Protein AF-A0A8T4ICP5-F1 (afdb_monomer_lite)

Sequence (71 aa):
RMVWYQHFDFDTSARALVNRAGGVETNTLTVCQVEVVGTCDPGTHAKWTRAGYAHLYMPDLPDWAIRDLGE

Secondary structure (DSSP, 8-state):
------SS-TTS----S---TTS----SS-----PPP-B--HHHHHHHHHTT----BTTS--HHHHHHHH-

Radius of gyration: 15.78 Å; chains: 1; bounding box: 33×29×36 Å

pLDDT: mean 81.97, std 12.83, range [58.75, 98.25]

Structure (mmCIF, N/CA/C/O backbone):
data_AF-A0A8T4ICP5-F1
#
_entry.id   AF-A0A8T4ICP5-F1
#
loop_
_atom_site.group_PDB
_atom_site.id
_atom_site.type_symbol
_atom_site.label_atom_id
_atom_site.label_alt_id
_atom_site.label_comp_id
_atom_site.label_asym_id
_atom_site.label_entity_id
_atom_site.label_seq_id
_atom_site.pdbx_PDB_ins_code
_atom_site.Cartn_x
_atom_site.Cartn_y
_atom_site.Cartn_z
_atom_site.occupancy
_atom_site.B_iso_or_equiv
_atom_site.auth_seq_id
_atom_site.auth_comp_id
_atom_site.auth_asym_id
_atom_site.auth_atom_id
_atom_site.pdbx_PDB_model_num
ATOM 1 N N . ARG A 1 1 ? -3.495 -10.738 8.883 1.00 81.88 1 ARG A N 1
ATOM 2 C CA . ARG A 1 1 ? -2.950 -11.572 7.794 1.00 81.88 1 ARG A CA 1
ATOM 3 C C . ARG A 1 1 ? -3.057 -10.783 6.506 1.00 81.88 1 ARG A C 1
ATOM 5 O O . ARG A 1 1 ? -4.173 -10.384 6.183 1.00 81.88 1 ARG A O 1
ATOM 12 N N . MET A 1 2 ? -1.950 -10.542 5.807 1.00 83.50 2 MET A N 1
ATOM 13 C CA . MET A 1 2 ? -1.990 -9.941 4.469 1.00 83.50 2 MET A CA 1
ATOM 14 C C . MET A 1 2 ? -2.627 -10.886 3.444 1.00 83.50 2 MET A C 1
ATOM 16 O O . MET A 1 2 ? -2.457 -12.107 3.502 1.00 83.50 2 MET A O 1
ATOM 20 N N . VAL A 1 3 ? -3.387 -10.304 2.518 1.00 86.12 3 VAL A N 1
ATOM 21 C CA . VAL A 1 3 ? -3.947 -11.002 1.360 1.00 86.12 3 VAL A CA 1
ATOM 22 C C . VAL A 1 3 ? -3.272 -10.432 0.124 1.00 86.12 3 VAL A C 1
ATOM 24 O O . VAL A 1 3 ? -3.326 -9.227 -0.107 1.00 86.12 3 VAL A O 1
ATOM 27 N N . TRP A 1 4 ? -2.630 -11.307 -0.641 1.00 85.56 4 TRP A N 1
ATOM 28 C CA . TRP A 1 4 ? -1.846 -10.943 -1.810 1.00 85.56 4 TRP A CA 1
ATOM 29 C C . TRP A 1 4 ? -2.686 -11.085 -3.073 1.00 85.56 4 TRP A C 1
ATOM 31 O O . TRP A 1 4 ? -3.312 -12.121 -3.294 1.00 85.56 4 TRP A O 1
ATOM 41 N N . TYR A 1 5 ? -2.682 -10.041 -3.896 1.00 83.56 5 TYR A N 1
ATOM 42 C CA . TYR A 1 5 ? -3.311 -10.040 -5.209 1.00 83.56 5 TYR A CA 1
ATOM 43 C C . TYR A 1 5 ? -2.257 -9.737 -6.260 1.00 83.56 5 TYR A C 1
ATOM 45 O O . TYR A 1 5 ? -1.424 -8.849 -6.089 1.00 83.56 5 TYR A O 1
ATOM 53 N N . GLN A 1 6 ? -2.320 -10.477 -7.356 1.00 77.44 6 GLN A N 1
ATOM 54 C CA . GLN A 1 6 ? -1.395 -10.361 -8.465 1.00 77.44 6 GLN A CA 1
ATOM 55 C C . GLN A 1 6 ? -2.199 -10.053 -9.726 1.00 77.44 6 GLN A C 1
ATOM 57 O O . GLN A 1 6 ? -3.139 -10.773 -10.056 1.00 77.44 6 GLN A O 1
ATOM 62 N N . HIS A 1 7 ? -1.836 -8.976 -10.423 1.00 71.06 7 HIS A N 1
ATOM 63 C CA . HIS A 1 7 ? -2.479 -8.614 -11.687 1.00 71.06 7 HIS A CA 1
ATOM 64 C C . HIS A 1 7 ? -1.936 -9.432 -12.872 1.00 71.06 7 HIS A C 1
ATOM 66 O O . HIS A 1 7 ? -2.688 -9.712 -13.801 1.00 71.06 7 HIS A O 1
ATOM 72 N N . PHE A 1 8 ? -0.657 -9.830 -12.834 1.00 71.19 8 PHE A N 1
ATOM 73 C CA . PHE A 1 8 ? 0.030 -10.592 -13.885 1.00 71.19 8 PHE A CA 1
ATOM 74 C C . PHE A 1 8 ? 1.074 -11.534 -13.286 1.00 71.19 8 PHE A C 1
ATOM 76 O O . PHE A 1 8 ? 1.670 -11.192 -12.268 1.00 71.19 8 PHE A O 1
ATOM 83 N N . ASP A 1 9 ? 1.313 -12.681 -13.923 1.00 74.50 9 ASP A N 1
ATOM 84 C CA . ASP A 1 9 ? 2.359 -13.629 -13.517 1.00 74.50 9 ASP A CA 1
ATOM 85 C C . ASP A 1 9 ? 3.752 -12.988 -13.473 1.00 74.50 9 ASP A C 1
ATOM 87 O O . ASP A 1 9 ? 4.153 -12.247 -14.368 1.00 74.50 9 ASP A O 1
ATOM 91 N N . PHE A 1 10 ? 4.493 -13.271 -12.394 1.00 71.56 10 PHE A N 1
ATOM 92 C CA . PHE A 1 10 ? 5.854 -12.768 -12.159 1.00 71.56 10 PHE A CA 1
ATOM 93 C C . PHE A 1 10 ? 6.935 -13.567 -12.905 1.00 71.56 10 PHE A C 1
ATOM 95 O O . PHE A 1 10 ? 8.121 -13.444 -12.599 1.00 71.56 10 PHE A O 1
ATOM 102 N N . ASP A 1 11 ? 6.556 -14.404 -13.868 1.00 74.12 11 ASP A N 1
ATOM 103 C CA . ASP A 1 11 ? 7.505 -15.201 -14.652 1.00 74.12 11 ASP A CA 1
ATOM 104 C C . ASP A 1 11 ? 8.328 -14.349 -15.633 1.00 74.12 11 ASP A C 1
ATOM 106 O O . ASP A 1 11 ? 9.363 -14.786 -16.141 1.00 74.12 11 ASP A O 1
ATOM 110 N N . THR A 1 12 ? 7.898 -13.104 -15.851 1.00 69.31 12 THR A N 1
ATOM 111 C CA . THR A 1 12 ? 8.484 -12.177 -16.808 1.00 69.31 12 THR A CA 1
ATOM 112 C C . THR A 1 12 ? 8.785 -10.837 -16.145 1.00 69.31 12 THR A C 1
ATOM 114 O O . THR A 1 12 ? 7.919 -10.181 -15.570 1.00 69.31 12 THR A O 1
ATOM 117 N N . SER A 1 13 ? 10.034 -10.380 -16.266 1.00 69.75 13 SER A N 1
ATOM 118 C CA . SER A 1 13 ? 10.438 -9.050 -15.804 1.00 69.75 13 SER A CA 1
ATOM 119 C C . SER A 1 13 ? 9.670 -7.963 -16.564 1.00 69.75 13 SER A C 1
ATOM 121 O O . SER A 1 13 ? 9.859 -7.783 -17.769 1.00 69.75 13 SER A O 1
ATOM 123 N N . ALA A 1 14 ? 8.839 -7.202 -15.849 1.00 65.94 14 ALA A N 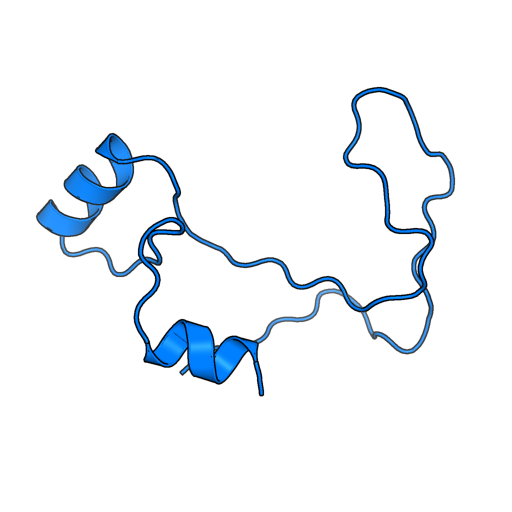1
ATOM 124 C CA . ALA A 1 14 ? 8.241 -5.988 -16.382 1.00 65.94 14 ALA A CA 1
ATOM 125 C C . ALA A 1 14 ? 9.324 -4.907 -16.503 1.00 65.94 14 ALA A C 1
ATOM 127 O O . ALA A 1 14 ? 9.969 -4.533 -15.523 1.00 65.94 14 ALA A O 1
ATOM 128 N N . ARG A 1 15 ? 9.531 -4.397 -17.717 1.00 66.19 15 ARG A N 1
ATOM 129 C CA . ARG A 1 15 ? 10.402 -3.248 -17.986 1.00 66.19 15 ARG A CA 1
ATOM 130 C C . ARG A 1 15 ? 9.545 -2.160 -18.600 1.00 66.19 15 ARG A C 1
ATOM 132 O O . ARG A 1 15 ? 8.815 -2.438 -19.553 1.00 66.19 15 ARG A O 1
ATOM 139 N N . ALA A 1 16 ? 9.614 -0.931 -18.090 1.00 62.25 16 ALA A N 1
ATOM 140 C CA . ALA A 1 16 ? 8.958 0.154 -18.805 1.00 62.25 16 ALA A CA 1
ATOM 141 C C . ALA A 1 16 ? 9.586 0.306 -20.183 1.00 62.25 16 ALA A C 1
ATOM 143 O O . ALA A 1 16 ? 10.804 0.405 -20.327 1.00 62.25 16 ALA A O 1
ATOM 144 N N . LEU A 1 17 ? 8.719 0.380 -21.187 1.00 62.41 17 LEU A N 1
ATOM 145 C CA . LEU A 1 17 ? 9.117 0.662 -22.557 1.00 62.41 17 LEU A CA 1
ATOM 146 C C .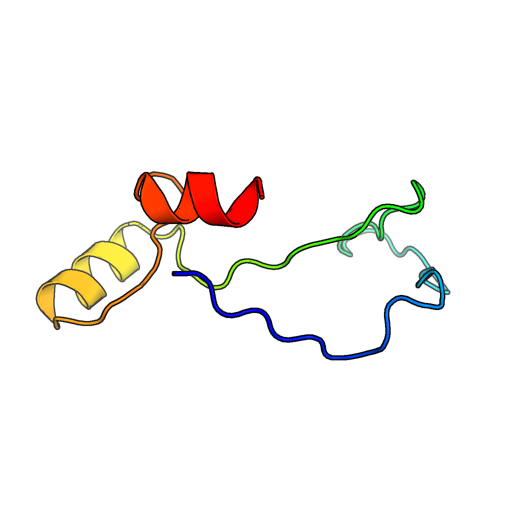 LEU A 1 17 ? 9.738 2.069 -22.679 1.00 62.41 17 LEU A C 1
ATOM 148 O O . LEU A 1 17 ? 10.583 2.294 -23.538 1.00 62.41 17 LEU A O 1
ATOM 152 N N . VAL A 1 18 ? 9.317 3.014 -21.820 1.00 63.56 18 VAL A N 1
ATOM 153 C CA . VAL A 1 18 ? 9.800 4.404 -21.769 1.00 63.56 18 VAL A CA 1
ATOM 154 C C . VAL A 1 18 ? 9.771 4.921 -20.326 1.00 63.56 18 VAL A C 1
ATOM 156 O O . VAL A 1 18 ? 8.719 4.900 -19.693 1.00 63.56 18 VAL A O 1
ATOM 159 N N . ASN A 1 19 ? 10.894 5.457 -19.836 1.00 65.06 19 ASN A N 1
ATOM 160 C CA . ASN A 1 19 ? 10.973 6.156 -18.550 1.00 65.06 19 ASN A CA 1
ATOM 161 C C . ASN A 1 19 ? 10.885 7.678 -18.779 1.00 65.06 19 ASN A C 1
ATOM 163 O O . ASN A 1 19 ? 11.871 8.313 -19.156 1.00 65.06 19 ASN A O 1
ATOM 167 N N . ARG A 1 20 ? 9.683 8.258 -18.659 1.00 64.06 20 ARG A N 1
ATOM 168 C CA . ARG A 1 20 ? 9.463 9.705 -18.845 1.00 64.06 20 ARG A CA 1
ATOM 169 C C . ARG A 1 20 ? 9.677 10.453 -17.531 1.00 64.06 20 ARG A C 1
ATOM 171 O O . ARG A 1 20 ? 9.207 10.013 -16.487 1.00 64.06 20 ARG A O 1
ATOM 178 N N . ALA A 1 21 ? 10.294 11.631 -17.610 1.00 68.50 21 ALA A N 1
ATOM 179 C CA . ALA A 1 21 ? 10.434 12.530 -16.468 1.00 68.50 21 ALA A CA 1
ATOM 180 C C . ALA A 1 21 ? 9.065 12.853 -15.838 1.00 68.50 21 ALA A C 1
ATOM 182 O O . ALA A 1 21 ? 8.118 13.194 -16.550 1.00 68.50 21 ALA A O 1
ATOM 183 N N . GLY A 1 22 ? 8.972 12.738 -14.509 1.00 69.25 22 GLY A N 1
ATOM 184 C CA . GLY A 1 22 ? 7.739 12.957 -13.742 1.00 69.25 22 GLY A CA 1
ATOM 185 C C . GLY A 1 22 ? 6.842 11.723 -13.576 1.00 69.25 22 GLY A C 1
ATOM 186 O O . GLY A 1 22 ? 5.845 11.803 -12.864 1.00 69.25 22 GLY A O 1
ATOM 187 N N . GLY A 1 23 ? 7.179 10.589 -14.200 1.00 63.12 23 GLY A N 1
ATOM 188 C CA . GLY A 1 23 ? 6.591 9.292 -13.861 1.00 63.12 23 GLY A CA 1
ATOM 189 C C . GLY A 1 23 ? 7.243 8.675 -12.620 1.00 63.12 23 GLY A C 1
ATOM 190 O O . GLY A 1 23 ? 8.307 9.112 -12.183 1.00 63.12 23 GLY A O 1
ATOM 191 N N . VAL A 1 24 ? 6.619 7.632 -12.065 1.00 58.75 24 VAL A N 1
ATOM 192 C CA . VAL A 1 24 ? 7.302 6.753 -11.105 1.00 58.75 24 VAL A CA 1
ATOM 193 C C . VAL A 1 24 ? 8.381 6.021 -11.893 1.00 58.75 24 VAL A C 1
ATOM 195 O O . VAL A 1 24 ? 8.053 5.267 -12.810 1.00 58.75 24 VAL A O 1
ATOM 198 N N . GLU A 1 25 ? 9.655 6.287 -11.598 1.00 60.03 25 GLU A N 1
ATOM 199 C CA . GLU A 1 25 ? 10.760 5.583 -12.244 1.00 60.03 25 GLU A CA 1
ATOM 200 C C . GLU A 1 25 ? 10.572 4.079 -12.039 1.00 60.03 25 GLU A C 1
ATOM 202 O O . GLU A 1 25 ? 10.673 3.554 -10.931 1.00 60.03 25 GLU A O 1
ATOM 207 N N . THR A 1 26 ? 10.248 3.372 -13.114 1.00 59.22 26 THR A N 1
ATOM 208 C CA . THR A 1 26 ? 10.143 1.913 -13.089 1.00 59.22 26 THR A CA 1
ATOM 209 C C . THR A 1 26 ? 11.498 1.318 -12.766 1.00 59.22 26 THR A C 1
ATOM 211 O O . THR A 1 26 ? 12.493 1.589 -13.442 1.00 59.22 26 THR A O 1
ATOM 214 N N . ASN A 1 27 ? 11.500 0.489 -11.732 1.00 60.34 27 ASN A N 1
ATOM 215 C CA . ASN A 1 27 ? 12.667 -0.181 -11.202 1.00 60.34 27 ASN A CA 1
ATOM 216 C C . ASN A 1 27 ? 13.450 -0.932 -12.304 1.00 60.34 27 ASN A C 1
ATOM 218 O O . ASN A 1 27 ? 12.902 -1.771 -13.016 1.00 60.34 27 ASN A O 1
ATOM 222 N N . THR A 1 28 ? 14.746 -0.640 -12.438 1.00 64.69 28 THR A N 1
ATOM 223 C CA . THR A 1 28 ? 15.665 -1.312 -13.382 1.00 64.69 28 THR A CA 1
ATOM 224 C C . THR A 1 28 ? 16.448 -2.462 -12.742 1.00 64.69 28 THR A C 1
ATOM 226 O O . THR A 1 28 ? 17.241 -3.126 -13.407 1.00 64.69 28 THR A O 1
ATOM 229 N N . LEU A 1 29 ? 16.226 -2.714 -11.452 1.00 67.75 29 LEU A N 1
ATOM 230 C CA . LEU A 1 29 ? 16.985 -3.635 -10.606 1.00 67.75 29 LEU A CA 1
ATOM 231 C C . LEU A 1 29 ? 16.452 -5.075 -10.646 1.00 67.75 29 LEU A C 1
ATOM 233 O O . LEU A 1 29 ? 16.976 -5.928 -9.940 1.00 67.75 29 LEU A O 1
ATOM 237 N N . THR A 1 30 ? 15.451 -5.376 -11.485 1.00 72.75 30 THR A N 1
ATOM 238 C CA . THR A 1 30 ? 14.836 -6.718 -11.585 1.00 72.75 30 THR A CA 1
ATOM 239 C C . THR A 1 30 ? 14.324 -7.218 -10.224 1.00 72.75 30 THR A C 1
ATOM 241 O O . THR A 1 30 ? 14.486 -8.384 -9.876 1.00 72.75 30 THR A O 1
ATOM 244 N N . VAL A 1 31 ? 13.732 -6.326 -9.423 1.00 72.31 31 VAL A N 1
ATOM 245 C CA . VAL A 1 31 ? 13.140 -6.687 -8.123 1.00 72.31 31 VAL A CA 1
ATOM 246 C C . VAL A 1 31 ? 11.637 -6.909 -8.242 1.00 72.31 31 VAL A C 1
ATOM 248 O O . VAL A 1 31 ? 10.982 -6.363 -9.131 1.00 72.31 31 VAL A O 1
ATOM 251 N N . CYS A 1 32 ? 11.086 -7.669 -7.298 1.00 76.81 32 CYS A N 1
ATOM 252 C CA . CYS A 1 32 ? 9.649 -7.690 -7.064 1.00 76.81 32 CYS A CA 1
ATOM 253 C C . CYS A 1 32 ? 9.223 -6.362 -6.419 1.00 76.81 32 CYS A C 1
ATOM 255 O O . CYS A 1 32 ? 9.838 -5.921 -5.446 1.00 76.81 32 CYS A O 1
ATOM 257 N N . GLN A 1 33 ? 8.184 -5.727 -6.962 1.00 77.50 33 GLN A N 1
ATOM 258 C CA . GLN A 1 33 ? 7.564 -4.554 -6.357 1.00 77.50 33 GLN A CA 1
ATOM 259 C C . GLN A 1 33 ? 6.246 -4.966 -5.709 1.00 77.50 33 GLN A C 1
ATOM 261 O O . GLN A 1 33 ? 5.387 -5.558 -6.358 1.00 77.50 33 GLN A O 1
ATOM 266 N N . VAL A 1 34 ? 6.080 -4.596 -4.442 1.00 81.25 34 VAL A N 1
ATOM 267 C CA . VAL A 1 34 ? 4.833 -4.767 -3.698 1.00 81.25 34 VAL A CA 1
ATOM 268 C C . VAL A 1 34 ? 4.143 -3.416 -3.571 1.00 81.25 34 VAL A C 1
ATOM 270 O O . VAL A 1 34 ? 4.768 -2.433 -3.174 1.00 81.25 34 VAL A O 1
ATOM 273 N N . GLU A 1 35 ? 2.852 -3.368 -3.891 1.00 81.62 35 GLU A N 1
ATOM 274 C CA . GLU A 1 35 ? 2.003 -2.212 -3.617 1.00 81.62 35 GLU A CA 1
ATOM 275 C C . GLU A 1 35 ? 1.152 -2.487 -2.375 1.00 81.62 35 GLU A C 1
ATOM 277 O O . GLU A 1 35 ? 0.399 -3.460 -2.322 1.00 81.62 35 GLU A O 1
ATOM 282 N N . VAL A 1 36 ? 1.277 -1.625 -1.365 1.00 85.25 36 VAL A N 1
ATOM 283 C CA . VAL A 1 36 ? 0.480 -1.706 -0.138 1.00 85.25 36 VAL A CA 1
ATOM 284 C C . VAL A 1 36 ? -0.634 -0.667 -0.205 1.00 85.25 36 VAL A C 1
ATOM 286 O O . VAL A 1 36 ? -0.376 0.532 -0.291 1.00 85.25 36 VAL A O 1
ATOM 289 N N . VAL A 1 37 ? -1.886 -1.120 -0.129 1.00 87.50 37 VAL A N 1
ATOM 290 C CA . VAL A 1 37 ? -3.058 -0.236 -0.166 1.00 87.50 37 VAL A CA 1
ATOM 291 C C . VAL A 1 37 ? -3.381 0.269 1.243 1.00 87.50 37 VAL A C 1
ATOM 293 O O . VAL A 1 37 ? -3.709 -0.507 2.142 1.00 87.50 37 VAL A O 1
ATOM 296 N N . GLY A 1 38 ? -3.316 1.585 1.438 1.00 90.88 38 GLY A N 1
ATOM 297 C CA . GLY A 1 38 ? -3.636 2.249 2.702 1.00 90.88 38 GLY A CA 1
ATOM 298 C C . GLY A 1 38 ? -3.649 3.769 2.567 1.00 90.88 38 GLY A C 1
ATOM 299 O O . GLY A 1 38 ? -3.719 4.301 1.461 1.00 90.88 38 GLY A O 1
ATOM 300 N N . THR A 1 39 ? -3.587 4.477 3.694 1.00 94.50 39 THR A N 1
ATOM 301 C CA . THR A 1 39 ? -3.469 5.944 3.719 1.00 9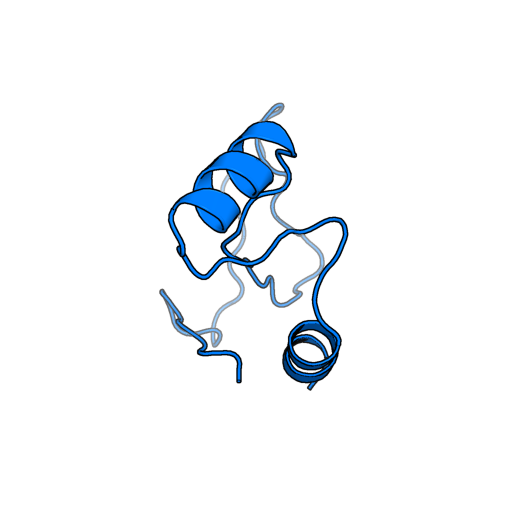4.50 39 THR A CA 1
ATOM 302 C C . THR A 1 39 ? -2.216 6.374 4.472 1.00 94.50 39 THR A C 1
ATOM 304 O O . THR A 1 39 ? -1.826 5.753 5.458 1.00 94.50 39 THR A O 1
ATOM 307 N N . CYS A 1 40 ? -1.589 7.456 4.021 1.00 95.25 40 CYS A N 1
ATOM 308 C CA . CYS A 1 40 ? -0.572 8.189 4.774 1.00 95.25 40 CYS A CA 1
ATOM 309 C C . CYS A 1 40 ? -1.086 9.544 5.288 1.00 95.25 40 CYS A C 1
ATOM 311 O O . CYS A 1 40 ? -0.375 10.218 6.026 1.00 95.25 40 CYS A O 1
ATOM 313 N N . ASP A 1 41 ? -2.313 9.940 4.926 1.00 96.69 41 ASP A N 1
ATOM 314 C CA . ASP A 1 41 ? -2.911 11.210 5.336 1.00 96.69 41 ASP A CA 1
ATOM 315 C C . ASP A 1 41 ? -3.537 11.102 6.744 1.00 96.69 41 ASP A C 1
ATOM 317 O O . ASP A 1 41 ? -4.491 10.330 6.927 1.00 96.69 41 ASP A O 1
ATOM 321 N N . PRO A 1 42 ? -3.066 11.885 7.738 1.00 96.56 42 PRO A N 1
ATOM 322 C CA . PRO A 1 42 ? -3.576 11.827 9.110 1.00 96.56 42 PRO A CA 1
ATOM 323 C C . PRO A 1 42 ? -5.057 12.213 9.227 1.00 96.56 42 PRO A C 1
ATOM 325 O O . PRO A 1 42 ? -5.780 11.673 10.068 1.00 96.56 42 PRO A O 1
ATOM 328 N N . GLY A 1 43 ? -5.534 13.141 8.388 1.00 97.94 43 GLY A N 1
ATOM 329 C CA . GLY A 1 43 ? -6.931 13.585 8.398 1.00 97.94 43 GLY A CA 1
ATOM 330 C C . GLY A 1 43 ? -7.887 12.472 7.968 1.00 97.94 43 GLY A C 1
ATOM 331 O O . GLY A 1 43 ? -8.893 12.201 8.635 1.00 97.94 43 GLY A O 1
ATOM 332 N N . THR A 1 44 ? -7.533 11.785 6.885 1.00 97.06 44 THR A N 1
ATOM 333 C CA . THR A 1 44 ? -8.228 10.609 6.358 1.00 97.06 44 THR A CA 1
ATOM 334 C C . THR A 1 44 ? -8.170 9.458 7.351 1.00 97.06 44 THR A C 1
ATOM 336 O O . THR A 1 44 ? -9.219 8.888 7.654 1.00 97.06 44 THR A O 1
ATOM 339 N N . HIS A 1 45 ? -6.998 9.181 7.933 1.00 97.06 45 HIS A N 1
ATOM 340 C CA . HIS A 1 45 ? -6.839 8.180 8.989 1.00 97.06 45 HIS A CA 1
ATOM 341 C C . HIS A 1 45 ? -7.812 8.436 10.151 1.00 97.06 45 HIS A C 1
ATOM 343 O O . HIS A 1 45 ? -8.646 7.591 10.474 1.00 97.06 45 HIS A O 1
ATOM 349 N N . ALA A 1 46 ? -7.801 9.646 10.718 1.00 97.50 46 ALA A N 1
ATOM 350 C CA . ALA A 1 46 ? -8.668 9.995 11.841 1.00 97.50 46 ALA A CA 1
ATOM 351 C C . ALA A 1 46 ? -10.162 9.901 11.481 1.00 97.50 46 ALA A C 1
ATOM 353 O O . ALA A 1 46 ? -10.979 9.458 12.293 1.00 97.50 46 ALA A O 1
ATOM 354 N N . LYS A 1 47 ? -10.541 10.311 10.264 1.00 98.25 47 LYS A N 1
ATOM 355 C CA . LYS A 1 47 ? -11.917 10.195 9.759 1.00 98.25 47 LYS A CA 1
ATOM 356 C C . LYS A 1 47 ? -12.357 8.735 9.653 1.00 98.25 47 LYS A C 1
ATOM 358 O O . LYS A 1 47 ? -13.463 8.414 10.083 1.00 98.25 47 LYS A O 1
ATOM 363 N N . TRP A 1 48 ? -11.522 7.869 9.087 1.00 97.62 48 TRP A N 1
ATOM 364 C CA . TRP A 1 48 ? -11.832 6.454 8.889 1.00 97.62 48 TRP A CA 1
ATOM 365 C C . TRP A 1 48 ? -11.873 5.678 10.201 1.00 97.62 48 TRP A C 1
ATOM 367 O O . TRP A 1 48 ? -12.820 4.924 10.411 1.00 97.62 48 TRP A O 1
ATOM 377 N N . THR A 1 49 ? -10.947 5.949 11.122 1.00 96.50 49 THR A N 1
ATOM 378 C CA . THR A 1 49 ? -10.962 5.379 12.477 1.00 96.50 49 THR A CA 1
ATOM 379 C C . THR A 1 49 ? -12.258 5.724 13.212 1.00 96.50 49 THR A C 1
ATOM 381 O O . THR A 1 49 ? -12.918 4.830 13.735 1.00 96.50 49 THR A O 1
ATOM 384 N N . ARG A 1 50 ? -12.693 6.995 13.193 1.00 98.06 50 ARG A N 1
ATOM 385 C CA . ARG A 1 50 ? -13.976 7.404 13.807 1.00 98.06 50 ARG A CA 1
ATOM 386 C C . ARG A 1 50 ? -15.193 6.730 13.175 1.00 98.06 50 ARG A C 1
ATOM 388 O O . ARG A 1 50 ? -16.184 6.513 13.859 1.00 98.06 50 ARG A O 1
ATOM 395 N N . ALA A 1 51 ? -15.127 6.434 11.881 1.00 98.00 51 ALA A N 1
ATOM 396 C CA . ALA A 1 51 ? -16.188 5.741 11.159 1.00 98.00 51 ALA A CA 1
ATOM 397 C C . ALA A 1 51 ? -16.129 4.207 11.311 1.00 98.00 51 ALA A C 1
ATOM 399 O O . ALA A 1 51 ? -17.001 3.521 10.787 1.00 98.00 51 ALA A O 1
ATOM 400 N N . GLY A 1 52 ? -15.123 3.664 12.008 1.00 97.44 52 GLY A N 1
ATOM 401 C CA . GLY A 1 52 ? -14.951 2.223 12.199 1.00 97.44 52 GLY A CA 1
ATOM 402 C C . GLY A 1 52 ? -14.425 1.477 10.968 1.00 97.44 52 GLY A C 1
ATOM 403 O O . GLY A 1 52 ? -14.549 0.256 10.903 1.00 97.44 52 GLY A O 1
ATOM 404 N N . TYR A 1 53 ? -13.843 2.175 9.986 1.00 96.19 53 TYR A N 1
ATOM 405 C CA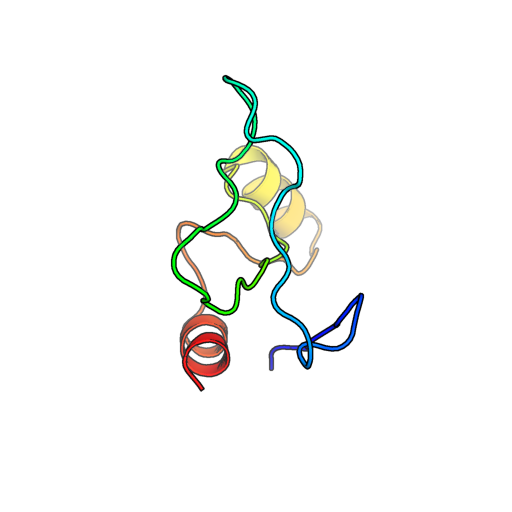 . TYR A 1 53 ? -13.255 1.533 8.809 1.00 96.19 53 TYR A CA 1
ATOM 406 C C . TYR A 1 53 ? -11.863 0.978 9.116 1.00 96.19 53 TYR A C 1
ATOM 408 O O . TYR A 1 53 ? -10.958 1.718 9.509 1.00 96.19 53 TYR A O 1
ATOM 416 N N . ALA A 1 54 ? -11.668 -0.315 8.861 1.00 92.25 54 ALA A N 1
ATOM 417 C CA . ALA A 1 54 ? -10.353 -0.942 8.907 1.00 92.25 54 ALA A CA 1
ATOM 418 C C . ALA A 1 54 ? -9.494 -0.475 7.721 1.00 92.25 54 ALA A C 1
ATOM 420 O O . ALA A 1 54 ? -9.943 -0.491 6.577 1.00 92.25 54 ALA A O 1
ATOM 421 N N . HIS A 1 55 ? -8.262 -0.057 7.997 1.00 93.19 55 HIS A N 1
ATOM 422 C CA . HIS A 1 55 ? -7.306 0.400 6.992 1.00 93.19 55 HIS A CA 1
ATOM 423 C C . HIS A 1 55 ? -5.879 0.345 7.551 1.00 93.19 55 HIS A C 1
ATOM 425 O O . HIS A 1 55 ? -5.686 0.288 8.765 1.00 93.19 55 HIS A O 1
ATOM 431 N N . LEU A 1 56 ? -4.885 0.385 6.663 1.00 93.81 56 LEU A N 1
ATOM 432 C CA . LEU A 1 56 ? -3.483 0.547 7.040 1.00 93.81 56 LEU A CA 1
ATOM 433 C C . LEU A 1 56 ? -3.111 2.032 7.033 1.00 93.81 56 LEU A C 1
ATOM 435 O O . LEU A 1 56 ? -3.410 2.743 6.068 1.00 93.81 56 LEU A O 1
ATOM 439 N N . TYR A 1 57 ? -2.448 2.481 8.096 1.00 95.00 57 TYR A N 1
ATOM 440 C CA . TYR A 1 57 ? -1.877 3.818 8.191 1.00 95.00 57 TYR A CA 1
ATOM 441 C C . TYR A 1 57 ? -0.360 3.717 8.029 1.00 95.00 57 TYR A C 1
ATOM 443 O O . TYR A 1 57 ? 0.330 3.157 8.869 1.00 95.00 57 TYR A O 1
ATOM 451 N N . MET A 1 58 ? 0.157 4.197 6.901 1.00 91.12 58 MET A N 1
ATOM 452 C CA . MET A 1 58 ? 1.526 3.896 6.467 1.00 91.12 58 MET A CA 1
ATOM 453 C C . MET A 1 58 ? 2.658 4.402 7.377 1.00 91.12 58 MET A C 1
ATOM 455 O O . MET A 1 58 ? 3.656 3.690 7.463 1.00 91.12 58 MET A O 1
ATOM 459 N N . PRO A 1 59 ? 2.577 5.565 8.065 1.00 91.25 59 PRO A N 1
ATOM 460 C CA . PRO A 1 59 ? 3.651 5.946 8.983 1.00 91.25 59 PRO A CA 1
ATOM 461 C C . PRO A 1 59 ? 3.616 5.160 10.305 1.00 91.25 59 PRO A C 1
ATOM 463 O O . PRO A 1 59 ? 4.567 5.263 11.071 1.00 91.25 59 PRO A O 1
ATOM 466 N N . ASP A 1 60 ? 2.553 4.395 10.573 1.00 92.75 60 ASP A N 1
ATOM 467 C CA . ASP A 1 60 ? 2.376 3.614 11.801 1.00 92.75 60 ASP A CA 1
ATOM 468 C C . ASP A 1 60 ? 1.672 2.284 11.483 1.00 92.75 60 ASP A C 1
ATOM 470 O O . ASP A 1 60 ? 0.490 2.066 11.771 1.00 92.75 60 ASP A O 1
ATOM 474 N N . LEU A 1 61 ? 2.391 1.413 10.767 1.00 91.44 61 LEU A N 1
ATOM 475 C CA . LEU A 1 61 ? 1.885 0.092 10.414 1.00 91.44 61 LEU A CA 1
ATOM 47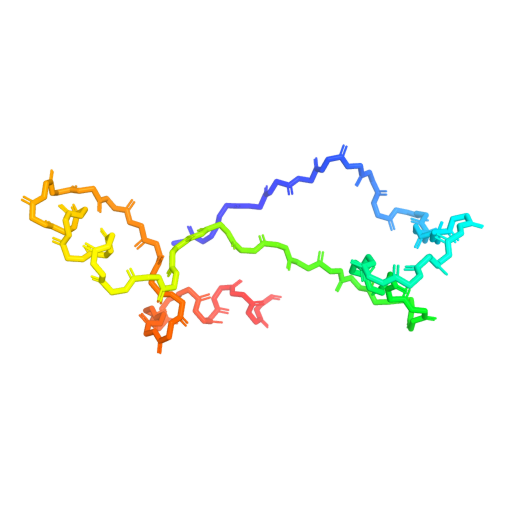6 C C . LEU A 1 61 ? 1.846 -0.816 11.649 1.00 91.44 61 LEU A C 1
ATOM 478 O O . LEU A 1 61 ? 2.803 -0.846 12.418 1.00 91.44 61 LEU A O 1
ATOM 482 N N . PRO A 1 62 ? 0.794 -1.635 11.809 1.00 91.56 62 PRO A N 1
ATOM 483 C CA . PRO A 1 62 ? 0.735 -2.587 12.907 1.00 91.56 62 PRO A CA 1
ATOM 484 C C . PRO A 1 62 ? 1.765 -3.713 12.721 1.00 91.56 62 PRO A C 1
ATOM 486 O O . PRO A 1 62 ? 1.984 -4.176 11.600 1.00 91.56 62 PRO A O 1
ATOM 489 N N . ASP A 1 63 ? 2.311 -4.233 13.824 1.00 92.88 63 ASP A N 1
ATOM 490 C CA . ASP A 1 63 ? 3.370 -5.261 13.831 1.00 92.88 63 ASP A CA 1
ATOM 491 C C . ASP A 1 63 ? 3.072 -6.472 12.937 1.00 92.88 63 ASP A C 1
ATOM 493 O O . ASP A 1 63 ? 3.950 -6.991 12.249 1.00 92.88 63 ASP A O 1
ATOM 497 N N . TRP A 1 64 ? 1.813 -6.922 12.911 1.00 91.88 64 TRP A N 1
ATOM 498 C CA . TRP A 1 64 ? 1.414 -8.061 12.084 1.00 91.88 64 TRP A CA 1
ATOM 499 C C . TRP A 1 64 ? 1.561 -7.776 10.586 1.00 91.88 64 TRP A C 1
ATOM 501 O O . TRP A 1 64 ? 1.845 -8.698 9.831 1.00 91.88 64 TRP A O 1
ATOM 511 N N . ALA A 1 65 ? 1.354 -6.531 10.148 1.00 90.88 65 ALA A N 1
ATOM 512 C CA . ALA A 1 65 ? 1.474 -6.148 8.745 1.00 90.88 65 ALA A CA 1
ATOM 513 C C . ALA A 1 65 ? 2.946 -6.060 8.335 1.00 90.88 65 ALA A C 1
ATOM 515 O O . ALA A 1 65 ? 3.289 -6.483 7.239 1.00 90.88 65 ALA A O 1
ATOM 516 N N . ILE A 1 66 ? 3.813 -5.569 9.227 1.00 89.62 66 ILE A N 1
ATOM 517 C CA . ILE A 1 66 ? 5.264 -5.531 9.002 1.00 89.62 66 ILE A CA 1
ATOM 518 C C . ILE A 1 66 ? 5.824 -6.952 8.901 1.00 89.62 66 ILE A C 1
ATOM 520 O O . ILE A 1 66 ? 6.569 -7.244 7.970 1.00 89.62 66 ILE A O 1
ATOM 524 N N . ARG A 1 67 ? 5.433 -7.842 9.824 1.00 92.25 67 ARG A N 1
ATOM 525 C CA . ARG A 1 67 ? 5.820 -9.259 9.780 1.00 92.25 67 ARG A CA 1
ATOM 526 C C . ARG A 1 67 ? 5.389 -9.905 8.466 1.00 92.25 67 ARG A C 1
ATOM 528 O O . ARG A 1 67 ? 6.231 -10.437 7.762 1.00 92.25 67 ARG A O 1
ATOM 535 N N . ASP A 1 68 ? 4.101 -9.828 8.136 1.00 90.75 68 ASP A N 1
ATOM 536 C CA . ASP A 1 68 ? 3.550 -10.506 6.958 1.00 90.75 68 ASP A CA 1
ATOM 537 C C . ASP A 1 68 ? 4.085 -9.938 5.623 1.00 90.75 68 ASP A C 1
ATOM 539 O O . ASP A 1 68 ? 4.007 -10.624 4.611 1.00 90.75 68 ASP A O 1
ATOM 543 N N . LEU A 1 69 ? 4.589 -8.695 5.598 1.00 86.12 69 LEU A N 1
ATOM 544 C CA . LEU A 1 69 ? 5.237 -8.089 4.425 1.00 86.12 69 LEU A CA 1
ATOM 545 C C . LEU A 1 69 ? 6.683 -8.579 4.232 1.00 86.12 69 LEU A C 1
ATOM 547 O O . LEU A 1 69 ? 7.198 -8.534 3.118 1.00 86.12 69 LEU A O 1
ATOM 551 N N . GLY A 1 70 ? 7.350 -8.969 5.322 1.00 80.94 70 GLY A N 1
ATOM 552 C CA . GLY A 1 70 ? 8.740 -9.431 5.320 1.00 80.94 70 GLY A CA 1
ATOM 553 C C . GLY A 1 70 ? 8.915 -10.947 5.181 1.00 80.94 70 GLY A C 1
ATOM 554 O O . GLY A 1 70 ? 10.057 -11.397 5.091 1.00 80.94 70 GLY A O 1
ATOM 555 N N . GLU A 1 71 ? 7.819 -11.709 5.201 1.00 71.00 71 GLU A N 1
ATOM 556 C CA . GLU A 1 71 ? 7.773 -13.156 4.925 1.00 71.00 71 GLU A CA 1
ATOM 557 C C .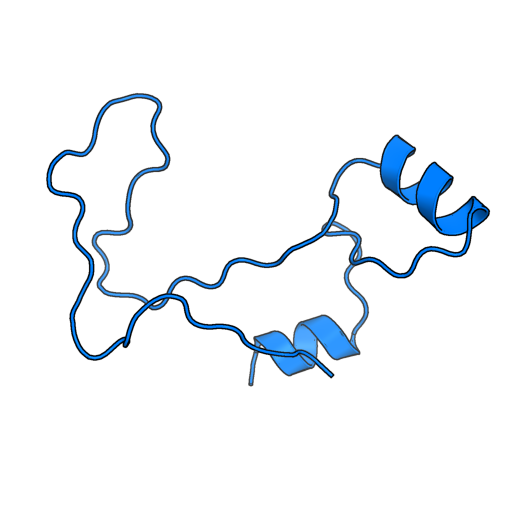 GLU A 1 71 ? 7.663 -13.441 3.421 1.00 71.00 71 GLU A C 1
ATOM 559 O O . GLU A 1 71 ? 8.381 -14.359 2.958 1.00 71.00 71 GLU A O 1
#

Foldseek 3Di:
DDDDDDPDDLPDQDDPPDQDPPDDGPDPPSDDDDDADFDCDPVVVVVCVVVVHDGAHVVDGDPVVVVVVVD